Protein AF-A0A833E2G9-F1 (afdb_monomer)

Structure (mmCIF, N/CA/C/O backbone):
data_AF-A0A833E2G9-F1
#
_entry.id   AF-A0A833E2G9-F1
#
loop_
_atom_site.group_PDB
_atom_site.id
_atom_site.type_symbol
_atom_site.label_atom_id
_atom_site.label_alt_id
_atom_site.label_comp_id
_atom_site.label_asym_id
_atom_site.label_entity_id
_atom_site.label_seq_id
_atom_site.pdbx_PDB_ins_code
_atom_site.Cartn_x
_atom_site.Cartn_y
_atom_site.Cartn_z
_atom_site.occupancy
_atom_site.B_iso_or_equiv
_atom_site.auth_seq_id
_atom_site.auth_comp_id
_atom_site.auth_asym_id
_atom_site.auth_atom_id
_atom_site.pdbx_PDB_model_num
ATOM 1 N N . MET A 1 1 ? 10.338 -28.898 -19.411 1.00 32.22 1 MET A N 1
ATOM 2 C CA . MET A 1 1 ? 9.373 -27.937 -19.981 1.00 32.22 1 MET A CA 1
ATOM 3 C C . MET A 1 1 ? 8.065 -28.131 -19.245 1.00 32.22 1 MET A C 1
ATOM 5 O O . MET A 1 1 ? 7.368 -29.090 -19.532 1.00 32.22 1 MET A O 1
ATOM 9 N N . LEU A 1 2 ? 7.809 -27.322 -18.219 1.00 26.47 2 LEU A N 1
ATOM 10 C CA . LEU A 1 2 ? 6.551 -27.346 -17.478 1.00 26.47 2 LEU A CA 1
ATOM 11 C C . LEU A 1 2 ? 5.945 -25.952 -17.562 1.00 26.47 2 LEU A C 1
ATOM 13 O O . LEU A 1 2 ? 6.448 -24.993 -16.974 1.00 26.47 2 LEU A O 1
ATOM 17 N N . GLU A 1 3 ? 4.887 -25.886 -18.359 1.00 31.09 3 GLU A N 1
ATOM 18 C CA . GLU A 1 3 ? 3.885 -24.836 -18.372 1.00 31.09 3 GLU A CA 1
ATOM 19 C C . GLU A 1 3 ? 3.430 -24.571 -16.934 1.00 31.09 3 GLU A C 1
ATOM 21 O O . GLU A 1 3 ? 2.814 -25.409 -16.282 1.00 31.09 3 GLU A O 1
ATOM 26 N N . SER A 1 4 ? 3.786 -23.405 -16.409 1.00 27.53 4 SER A N 1
ATOM 27 C CA . SER A 1 4 ? 3.278 -22.908 -15.135 1.00 27.53 4 SER A CA 1
ATOM 28 C C . SER A 1 4 ? 2.845 -21.462 -15.333 1.00 27.53 4 SER A C 1
ATOM 30 O O . SER A 1 4 ? 3.607 -20.519 -15.167 1.00 27.53 4 SER A O 1
ATOM 32 N N . THR A 1 5 ? 1.595 -21.329 -15.777 1.00 30.69 5 THR A N 1
ATOM 33 C CA . THR A 1 5 ? 0.639 -20.281 -15.393 1.00 30.69 5 THR A CA 1
ATOM 34 C C . THR A 1 5 ? 1.242 -18.892 -15.149 1.00 30.69 5 THR A C 1
ATOM 36 O O . THR A 1 5 ? 1.262 -18.377 -14.033 1.00 30.69 5 THR A O 1
ATOM 39 N N . ILE A 1 6 ? 1.694 -18.256 -16.229 1.00 33.56 6 ILE A N 1
ATOM 40 C CA . ILE A 1 6 ? 1.998 -16.823 -16.290 1.00 33.56 6 ILE A CA 1
ATOM 41 C C . ILE A 1 6 ? 0.701 -16.119 -16.709 1.00 33.56 6 ILE A C 1
ATOM 43 O O . ILE A 1 6 ? 0.483 -15.836 -17.881 1.00 33.56 6 ILE A O 1
ATOM 47 N N . VAL A 1 7 ? -0.173 -15.831 -15.742 1.00 34.81 7 VAL A N 1
ATOM 48 C CA . VAL A 1 7 ? -1.178 -14.760 -15.885 1.00 34.81 7 VAL A CA 1
ATOM 49 C C . VAL A 1 7 ? -0.530 -13.481 -15.353 1.00 34.81 7 VAL A C 1
ATOM 51 O O . VAL A 1 7 ? -0.920 -12.933 -14.328 1.00 34.81 7 VAL A O 1
ATOM 54 N N . TYR A 1 8 ? 0.554 -13.057 -16.003 1.00 39.47 8 TYR A N 1
ATOM 55 C CA . TYR A 1 8 ? 1.217 -11.791 -15.714 1.00 39.47 8 TYR A CA 1
ATOM 56 C C . TYR A 1 8 ? 0.825 -10.813 -16.802 1.00 39.47 8 TYR A C 1
ATOM 58 O O . TYR A 1 8 ? 1.351 -10.910 -17.903 1.00 39.47 8 TYR A O 1
ATOM 66 N N . CYS A 1 9 ? -0.114 -9.920 -16.478 1.00 41.81 9 CYS A N 1
ATOM 67 C CA . CYS A 1 9 ? -0.213 -8.573 -17.044 1.00 41.81 9 CYS A CA 1
ATOM 68 C C . CYS A 1 9 ? 0.164 -8.468 -18.540 1.00 41.81 9 CYS A C 1
ATOM 70 O O . CYS A 1 9 ? 1.020 -7.666 -18.901 1.00 41.81 9 CYS A O 1
ATOM 72 N N . ARG A 1 10 ? -0.411 -9.316 -19.407 1.00 37.38 10 ARG A N 1
ATOM 73 C CA . ARG A 1 10 ? -0.198 -9.231 -20.863 1.00 37.38 10 ARG A CA 1
ATOM 74 C C . ARG A 1 10 ? -1.213 -8.341 -21.563 1.00 37.38 10 ARG A C 1
ATOM 76 O O . ARG A 1 10 ? -0.964 -7.941 -22.693 1.00 37.38 10 ARG A O 1
ATOM 83 N N . ASP A 1 11 ? -2.270 -7.947 -20.868 1.00 42.34 11 ASP A N 1
ATOM 84 C CA . ASP A 1 11 ? -3.220 -6.990 -21.404 1.00 42.34 11 ASP A CA 1
ATOM 85 C C . ASP A 1 11 ? -2.805 -5.593 -20.946 1.00 42.34 11 ASP A C 1
ATOM 87 O O . ASP A 1 11 ? -3.175 -5.118 -19.866 1.00 42.34 11 ASP A O 1
ATOM 91 N N . LEU A 1 12 ? -2.033 -4.915 -21.800 1.00 44.09 12 LEU A N 1
ATOM 92 C CA . LEU A 1 12 ? -1.838 -3.459 -21.759 1.00 44.09 12 LEU A CA 1
ATOM 93 C C . LEU A 1 12 ? -3.184 -2.694 -21.734 1.00 44.09 12 LEU A C 1
ATOM 95 O O . LEU A 1 12 ? -3.205 -1.516 -21.403 1.00 44.09 12 LEU A O 1
ATOM 99 N N . GLU A 1 13 ? -4.309 -3.372 -21.992 1.00 42.53 13 GLU A N 1
ATOM 100 C CA . GLU A 1 13 ? -5.687 -2.887 -21.825 1.00 42.53 13 GLU A CA 1
ATOM 101 C C . GLU A 1 13 ? -6.110 -2.669 -20.355 1.00 42.53 13 GLU A C 1
ATOM 103 O O . GLU A 1 13 ? -7.147 -2.062 -20.089 1.00 42.53 13 GLU A O 1
ATOM 108 N N . SER A 1 14 ? -5.328 -3.150 -19.380 1.00 52.06 14 SER A N 1
ATOM 109 C CA . SER A 1 14 ? -5.605 -2.971 -17.941 1.00 52.06 14 SER A CA 1
ATOM 110 C C . SER A 1 14 ? -4.929 -1.745 -17.316 1.00 52.06 14 SER A C 1
ATOM 112 O O . SER A 1 14 ? -5.254 -1.386 -16.176 1.00 52.06 14 SER A O 1
ATOM 114 N N . LEU A 1 15 ? -4.005 -1.105 -18.041 1.00 56.88 15 LEU A N 1
ATOM 115 C CA . LEU A 1 15 ? -3.405 0.160 -17.632 1.00 56.88 15 LEU A CA 1
ATOM 116 C C . LEU A 1 15 ? -4.448 1.262 -17.781 1.00 56.88 15 LEU A C 1
ATOM 118 O O . LEU A 1 15 ? -5.050 1.432 -18.840 1.00 56.88 15 LEU A O 1
ATOM 122 N N . SER A 1 16 ? -4.664 2.008 -16.705 1.00 61.00 16 SER A N 1
ATOM 123 C CA . SER A 1 16 ? -5.535 3.174 -16.741 1.00 61.00 16 SER A CA 1
ATOM 124 C C . SER A 1 16 ? -4.689 4.434 -16.835 1.00 61.00 16 SER A C 1
ATOM 126 O O . SER A 1 16 ? -3.669 4.562 -16.163 1.00 61.00 16 SER A O 1
ATOM 128 N N . ASN A 1 17 ? -5.138 5.402 -17.630 1.00 64.12 17 ASN A N 1
ATOM 129 C CA . ASN A 1 17 ? -4.563 6.747 -17.607 1.00 64.12 17 ASN A CA 1
ATOM 130 C C . ASN A 1 17 ? -5.104 7.585 -16.442 1.00 64.12 17 ASN A C 1
ATOM 132 O O . ASN A 1 17 ? -4.710 8.742 -16.290 1.00 64.12 17 ASN A O 1
ATOM 136 N N . THR A 1 18 ? -6.011 7.024 -15.639 1.00 71.94 18 THR A N 1
ATOM 137 C CA . THR A 1 18 ? -6.603 7.674 -14.473 1.00 71.94 18 THR A CA 1
ATOM 138 C C . THR A 1 18 ? -6.678 6.733 -13.273 1.00 71.94 18 THR A C 1
ATOM 140 O O . THR A 1 18 ? -6.826 5.521 -13.418 1.00 71.94 18 THR A O 1
ATOM 143 N N . PHE A 1 19 ? -6.607 7.292 -12.070 1.00 79.25 19 PHE A N 1
ATOM 144 C CA . PHE A 1 19 ? -6.951 6.604 -10.828 1.00 79.25 19 PHE A CA 1
ATOM 145 C C . PHE A 1 19 ? -8.028 7.427 -10.125 1.00 79.25 19 PHE A C 1
ATOM 147 O O . PHE A 1 19 ? -7.744 8.523 -9.634 1.00 79.25 19 PHE A O 1
ATOM 154 N N . TYR A 1 20 ? -9.265 6.922 -10.126 1.00 83.81 20 TYR A N 1
ATOM 155 C CA . TYR A 1 20 ? -10.451 7.743 -9.865 1.00 83.81 20 TYR A CA 1
ATOM 156 C C . TYR A 1 20 ? -10.456 8.983 -10.782 1.00 83.81 20 TYR A C 1
ATOM 158 O O . TYR A 1 20 ? -10.353 8.836 -12.000 1.00 83.81 20 TYR A O 1
ATOM 166 N N . ASP A 1 21 ? -10.517 10.186 -10.209 1.00 84.12 21 ASP A N 1
ATOM 167 C CA . ASP A 1 21 ? -10.597 11.452 -10.947 1.00 84.12 21 ASP A CA 1
ATOM 168 C C . ASP A 1 21 ? -9.223 12.069 -11.267 1.00 84.12 21 ASP A C 1
ATO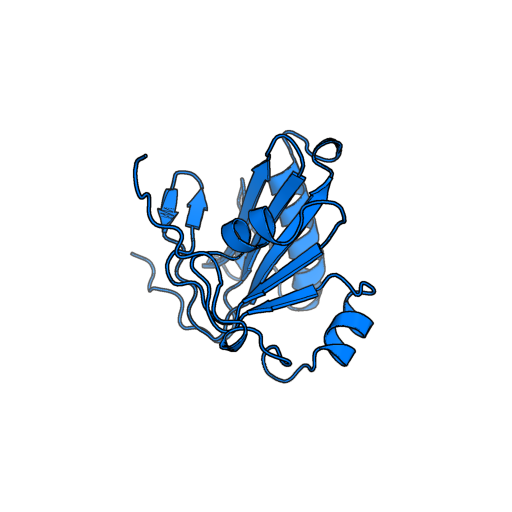M 170 O O . ASP A 1 21 ? -9.151 13.162 -11.828 1.00 84.12 21 ASP A O 1
ATOM 174 N N . LEU A 1 22 ? -8.119 11.401 -10.904 1.00 84.38 22 LEU A N 1
ATOM 175 C CA . LEU A 1 22 ? -6.764 11.896 -11.158 1.00 84.38 22 LEU A CA 1
ATOM 176 C C . LEU A 1 22 ? -6.197 11.304 -12.444 1.00 84.38 22 LEU A C 1
ATOM 178 O O . LEU A 1 22 ? -6.129 10.083 -12.582 1.00 84.38 22 LEU A O 1
ATOM 182 N N . THR A 1 23 ? -5.717 12.152 -13.351 1.00 86.25 23 THR A N 1
ATOM 183 C CA . THR A 1 23 ? -4.956 11.718 -14.529 1.00 86.25 23 THR A CA 1
ATOM 184 C C . THR A 1 23 ? -3.554 11.248 -14.148 1.00 86.25 23 THR A C 1
ATOM 186 O O . THR A 1 23 ? -2.999 11.623 -13.112 1.00 86.25 23 THR A O 1
ATOM 189 N N . TYR A 1 24 ? -2.925 10.478 -15.034 1.00 81.56 24 TYR A N 1
ATOM 190 C CA . TYR A 1 24 ? -1.525 10.085 -14.906 1.00 81.56 24 TYR A CA 1
ATOM 191 C C . TYR A 1 24 ? -0.599 11.292 -14.693 1.00 81.56 24 TYR A C 1
ATOM 193 O O . TYR A 1 24 ? 0.239 11.273 -13.796 1.00 81.56 24 TYR A O 1
ATOM 201 N N . SER A 1 25 ? -0.779 12.375 -15.460 1.00 81.38 25 SER A N 1
ATOM 202 C CA . SER A 1 25 ? 0.040 13.586 -15.319 1.00 81.38 25 SER A CA 1
ATOM 203 C C . SER A 1 25 ? -0.141 14.264 -13.960 1.00 81.38 25 SER A C 1
ATOM 205 O O . SER A 1 25 ? 0.841 14.707 -13.367 1.00 81.38 25 SER A O 1
ATOM 207 N N . GLN A 1 26 ? -1.369 14.303 -13.433 1.00 87.12 26 GLN A N 1
ATOM 208 C CA . GLN A 1 26 ? -1.641 14.821 -12.092 1.00 87.12 26 GLN A CA 1
ATOM 209 C C . GLN A 1 26 ? -0.998 13.942 -11.014 1.00 87.12 26 GLN A C 1
ATOM 211 O O . GLN A 1 26 ? -0.398 14.470 -10.083 1.00 87.12 26 GLN A O 1
ATOM 216 N N . LEU A 1 27 ? -1.068 12.615 -11.149 1.00 85.94 27 LEU A N 1
ATOM 217 C CA . LEU A 1 27 ? -0.443 11.682 -10.206 1.00 85.94 27 LEU A CA 1
ATOM 218 C C . LEU A 1 27 ? 1.078 11.784 -10.205 1.00 85.94 27 LEU A C 1
ATOM 220 O O . LEU A 1 27 ? 1.666 11.863 -9.133 1.00 85.94 27 LEU A O 1
ATOM 224 N N . VAL A 1 28 ? 1.711 11.821 -11.378 1.00 86.62 28 VAL A N 1
ATOM 225 C CA . VAL A 1 28 ? 3.164 12.017 -11.492 1.00 86.62 28 VAL A CA 1
ATOM 226 C C . VAL A 1 28 ? 3.580 13.354 -10.878 1.00 86.62 28 VAL A C 1
ATOM 228 O O . VAL A 1 28 ? 4.579 13.405 -10.166 1.00 86.62 28 VAL A O 1
ATOM 231 N N . GLY A 1 29 ? 2.796 14.418 -11.094 1.00 86.00 29 GLY A N 1
ATOM 232 C CA . GLY A 1 29 ? 3.033 15.719 -10.467 1.00 86.00 29 GLY A CA 1
ATOM 233 C C . GLY A 1 29 ? 2.906 15.686 -8.941 1.00 86.00 29 GLY A C 1
ATOM 234 O O . GLY A 1 29 ? 3.749 16.243 -8.250 1.00 86.00 29 GLY A O 1
ATOM 235 N N . LEU A 1 30 ? 1.890 14.999 -8.409 1.00 88.94 30 LEU A N 1
ATOM 236 C CA . LEU A 1 30 ? 1.653 14.869 -6.965 1.00 88.94 30 LEU A CA 1
ATOM 237 C C . LEU A 1 30 ? 2.674 13.968 -6.258 1.00 88.94 30 LEU A C 1
ATOM 239 O O . LEU A 1 30 ? 2.999 14.207 -5.098 1.00 88.94 30 LEU A O 1
ATOM 243 N N . LEU A 1 31 ? 3.121 12.902 -6.921 1.00 88.81 31 LEU A N 1
ATOM 244 C CA . LEU A 1 31 ? 4.041 11.909 -6.360 1.00 88.81 31 LEU A CA 1
ATOM 245 C C . LEU A 1 31 ? 5.512 12.231 -6.641 1.00 88.81 31 LEU A C 1
ATOM 247 O O . LEU A 1 31 ? 6.384 11.516 -6.153 1.00 88.81 31 LEU A O 1
ATOM 251 N N . GLU A 1 32 ? 5.775 13.271 -7.436 1.00 89.75 32 GLU A N 1
ATOM 252 C CA . GLU A 1 32 ? 7.115 13.734 -7.811 1.00 89.75 32 GLU A CA 1
ATOM 253 C C . GLU A 1 32 ? 7.992 12.614 -8.408 1.00 89.75 32 GLU A C 1
ATOM 255 O O . GLU A 1 32 ? 9.213 12.588 -8.258 1.00 89.75 32 GLU A O 1
ATOM 260 N N . THR A 1 33 ? 7.369 11.655 -9.101 1.00 86.56 33 THR A N 1
ATOM 261 C CA . THR A 1 33 ? 8.061 10.538 -9.752 1.00 86.56 33 THR A CA 1
ATOM 262 C C . THR A 1 33 ? 7.323 10.088 -11.010 1.00 86.56 33 THR A C 1
ATOM 264 O O . THR A 1 33 ? 6.100 9.942 -10.977 1.00 86.56 33 THR A O 1
ATOM 267 N N . PRO A 1 34 ? 8.033 9.819 -12.122 1.00 83.38 34 PRO A N 1
ATOM 268 C CA . PRO A 1 34 ? 7.4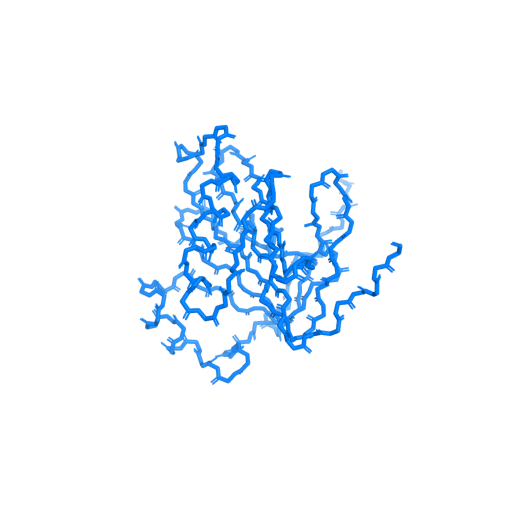24 9.258 -13.324 1.00 83.38 34 PRO A CA 1
ATOM 269 C C . PRO A 1 34 ? 7.203 7.740 -13.224 1.00 83.38 34 PRO A C 1
ATOM 271 O O . PRO A 1 34 ? 6.536 7.168 -14.077 1.00 83.38 34 PRO A O 1
ATOM 274 N N . ASN A 1 35 ? 7.750 7.063 -12.207 1.00 92.31 35 ASN A N 1
ATOM 275 C CA . ASN A 1 35 ? 7.673 5.604 -12.076 1.00 92.31 35 ASN A CA 1
ATOM 276 C C . ASN A 1 35 ? 6.375 5.181 -11.369 1.00 92.31 35 ASN A C 1
ATOM 278 O O . ASN A 1 35 ? 6.410 4.557 -10.304 1.00 92.31 35 ASN A O 1
ATOM 282 N N . VAL A 1 36 ? 5.229 5.555 -11.940 1.00 92.00 36 VAL A N 1
ATOM 283 C CA . VAL A 1 36 ? 3.898 5.243 -11.404 1.00 92.00 36 VAL A CA 1
ATOM 284 C C . VAL A 1 36 ? 3.170 4.315 -12.367 1.00 92.00 36 VAL A C 1
ATOM 286 O O . VAL A 1 36 ? 2.997 4.631 -13.537 1.00 92.00 36 VAL A O 1
ATOM 289 N N . TYR A 1 37 ? 2.701 3.177 -11.870 1.00 92.38 37 TYR A N 1
ATOM 290 C CA . TYR A 1 37 ? 1.895 2.232 -12.634 1.00 92.38 37 TYR A CA 1
ATOM 291 C C . TYR A 1 37 ? 0.473 2.227 -12.088 1.00 92.38 37 TYR A C 1
ATOM 293 O O . TYR A 1 37 ? 0.262 1.957 -10.905 1.00 92.38 37 TYR A O 1
ATOM 301 N N . ILE A 1 38 ? -0.498 2.514 -12.952 1.00 91.12 38 ILE A N 1
ATOM 302 C CA . ILE A 1 38 ? -1.914 2.583 -12.591 1.00 91.12 38 ILE A CA 1
ATOM 303 C C . ILE A 1 38 ? -2.640 1.417 -13.250 1.00 91.12 38 ILE A C 1
ATOM 305 O O . ILE A 1 38 ? -2.692 1.313 -14.475 1.00 91.12 38 ILE A O 1
ATOM 309 N N . LEU A 1 39 ? -3.215 0.541 -12.433 1.00 90.88 39 LEU A N 1
ATOM 310 C CA . LEU A 1 39 ? -3.892 -0.669 -12.883 1.00 90.88 39 LEU A CA 1
ATOM 311 C C . LEU A 1 39 ? 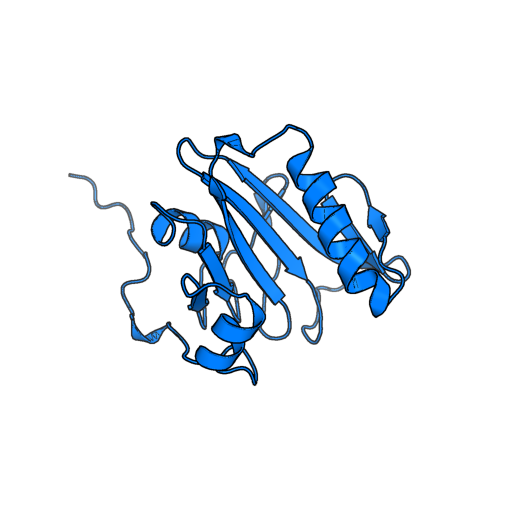-5.384 -0.585 -12.567 1.00 90.88 39 LEU A C 1
ATOM 313 O O . LEU A 1 39 ? -5.784 -0.309 -11.438 1.00 90.88 39 LEU A O 1
ATOM 317 N N . LYS A 1 40 ? -6.243 -0.908 -13.529 1.00 88.00 40 LYS A N 1
ATOM 318 C CA . LYS A 1 40 ? -7.678 -1.022 -13.249 1.00 88.00 40 LYS A CA 1
ATOM 319 C C . LYS A 1 40 ? -7.959 -2.218 -12.333 1.00 88.00 40 LYS A C 1
ATOM 321 O O . LYS A 1 40 ? -8.661 -2.120 -11.330 1.00 88.00 40 LYS A O 1
ATOM 326 N N . ILE A 1 41 ? -7.382 -3.374 -12.657 1.00 90.75 41 ILE A N 1
ATOM 327 C CA . ILE A 1 41 ? -7.530 -4.615 -11.888 1.00 90.75 41 ILE A CA 1
ATOM 328 C C . ILE A 1 41 ? -6.178 -5.331 -11.851 1.00 90.75 41 ILE A C 1
ATOM 330 O O . ILE A 1 41 ? -5.499 -5.428 -12.867 1.00 90.75 41 ILE A O 1
ATOM 334 N N . THR A 1 42 ? -5.812 -5.884 -10.697 1.00 93.56 42 THR A N 1
ATOM 335 C CA . THR A 1 42 ? -4.653 -6.782 -10.544 1.00 93.56 42 THR A CA 1
ATOM 336 C C . THR A 1 42 ? -4.977 -7.941 -9.597 1.00 93.56 42 THR A C 1
ATOM 338 O O . THR A 1 42 ? -5.982 -7.907 -8.888 1.00 93.56 42 THR A O 1
ATOM 341 N N . THR A 1 43 ? -4.142 -8.982 -9.547 1.00 95.19 43 THR A N 1
ATOM 342 C CA . THR A 1 43 ? -4.204 -9.977 -8.465 1.00 95.19 43 THR A CA 1
ATOM 343 C C . THR A 1 43 ? -3.795 -9.345 -7.143 1.00 95.19 43 THR A C 1
ATOM 345 O O . THR A 1 43 ? -4.551 -9.406 -6.178 1.00 95.19 43 THR A O 1
ATOM 348 N N . SER A 1 44 ? -2.639 -8.682 -7.116 1.00 96.25 44 SER A N 1
ATOM 349 C CA . SER A 1 44 ? -2.187 -7.837 -6.019 1.00 96.25 44 SER A CA 1
ATOM 350 C C . SER A 1 44 ? -1.197 -6.792 -6.525 1.00 96.25 44 SER A C 1
ATOM 352 O O . SER A 1 44 ? -0.346 -7.093 -7.361 1.00 96.25 44 SER A O 1
ATOM 354 N N . THR A 1 45 ? -1.244 -5.582 -5.972 1.00 97.56 45 THR A N 1
ATOM 355 C CA . THR A 1 45 ? -0.262 -4.531 -6.272 1.00 97.56 45 THR A CA 1
ATOM 356 C C . THR A 1 45 ? 1.157 -4.937 -5.886 1.00 97.56 45 THR A C 1
ATOM 358 O O . THR A 1 45 ? 2.094 -4.532 -6.563 1.00 97.56 45 THR A O 1
ATOM 361 N N . MET A 1 46 ? 1.336 -5.774 -4.856 1.00 96.56 46 MET A N 1
ATOM 362 C CA . MET A 1 46 ? 2.661 -6.285 -4.483 1.00 96.56 46 MET A CA 1
ATOM 363 C C . MET A 1 46 ? 3.208 -7.277 -5.503 1.00 96.56 46 MET A C 1
ATOM 365 O O . MET A 1 46 ? 4.409 -7.277 -5.766 1.00 96.56 46 MET A O 1
ATOM 369 N N . ASP A 1 47 ? 2.342 -8.097 -6.102 1.00 95.44 47 ASP A N 1
ATOM 370 C CA . ASP A 1 47 ? 2.768 -8.986 -7.182 1.00 95.44 47 ASP A CA 1
ATOM 371 C C . ASP A 1 47 ? 3.155 -8.142 -8.390 1.00 95.44 47 ASP A C 1
ATOM 373 O O . ASP A 1 47 ? 4.282 -8.242 -8.854 1.00 95.44 47 ASP A O 1
ATOM 377 N N . SER A 1 48 ? 2.289 -7.222 -8.823 1.00 95.38 48 SER A N 1
ATOM 378 C CA . SER A 1 48 ? 2.595 -6.297 -9.918 1.00 95.38 48 SER A CA 1
ATOM 379 C C . SER A 1 48 ? 3.896 -5.519 -9.690 1.00 95.38 48 SER A C 1
ATOM 381 O O . SER A 1 48 ? 4.736 -5.486 -10.584 1.00 95.38 48 SER A O 1
ATOM 383 N N . ALA A 1 49 ? 4.114 -4.959 -8.496 1.00 95.75 49 ALA A N 1
ATOM 384 C CA . ALA A 1 49 ? 5.340 -4.236 -8.161 1.00 95.75 49 ALA A CA 1
ATOM 385 C C . ALA A 1 49 ? 6.585 -5.124 -8.261 1.00 95.75 49 ALA A C 1
ATOM 387 O O . ALA A 1 49 ? 7.608 -4.689 -8.785 1.00 95.75 49 ALA A O 1
ATOM 388 N N . ARG A 1 50 ? 6.487 -6.398 -7.855 1.00 94.00 50 ARG A N 1
ATOM 389 C CA . ARG A 1 50 ? 7.596 -7.351 -7.969 1.00 94.00 50 ARG A CA 1
ATOM 390 C C . ARG A 1 50 ? 8.107 -7.489 -9.408 1.00 94.00 50 ARG A C 1
ATOM 392 O O . ARG A 1 50 ? 9.310 -7.651 -9.601 1.00 94.00 50 ARG A O 1
ATOM 399 N N . TYR A 1 51 ? 7.206 -7.416 -10.389 1.00 91.38 51 TYR A N 1
ATOM 400 C CA . TYR A 1 51 ? 7.523 -7.566 -11.813 1.00 91.38 51 TYR A CA 1
ATOM 401 C C . TYR A 1 51 ? 7.821 -6.244 -12.520 1.00 91.38 51 TYR A C 1
ATOM 403 O O . TYR A 1 51 ? 8.709 -6.204 -13.364 1.00 91.38 51 TYR A O 1
ATOM 411 N N . LEU A 1 52 ? 7.092 -5.176 -12.193 1.00 91.56 52 LEU A N 1
ATOM 412 C CA . LEU A 1 52 ? 7.199 -3.884 -12.879 1.00 91.56 52 LEU A CA 1
ATOM 413 C C . LEU A 1 52 ? 8.375 -3.038 -12.369 1.00 91.56 52 LEU A C 1
ATOM 415 O O . LEU A 1 52 ? 8.893 -2.198 -13.100 1.00 91.56 52 LEU A O 1
ATOM 419 N N . CYS A 1 53 ? 8.809 -3.251 -11.125 1.00 91.56 53 CYS A N 1
ATOM 420 C CA . CYS A 1 53 ? 9.718 -2.343 -10.424 1.00 91.56 53 CYS A CA 1
ATOM 421 C C . CYS A 1 53 ? 11.057 -3.013 -10.133 1.00 91.56 53 CYS A C 1
ATOM 423 O O . CYS A 1 53 ? 11.398 -3.340 -9.000 1.00 91.56 53 CYS A O 1
ATOM 425 N N . THR A 1 54 ? 11.803 -3.284 -11.199 1.00 83.75 54 THR A N 1
ATOM 426 C CA . THR A 1 54 ? 13.002 -4.130 -11.143 1.00 83.75 54 THR A CA 1
ATOM 427 C C . THR A 1 54 ? 14.291 -3.370 -10.842 1.00 83.75 54 THR A C 1
ATOM 429 O O . THR A 1 54 ? 15.227 -3.976 -10.325 1.00 83.75 54 THR A O 1
ATOM 432 N N . SER A 1 55 ? 14.358 -2.070 -11.145 1.00 78.94 55 SER A N 1
ATOM 433 C CA . SER A 1 55 ? 15.609 -1.294 -11.104 1.00 78.94 55 SER A CA 1
ATOM 434 C C . SER A 1 55 ? 15.514 0.033 -10.350 1.00 78.94 55 SER A C 1
ATOM 436 O O . SER A 1 55 ? 16.497 0.459 -9.747 1.00 78.94 55 SER A O 1
ATOM 438 N N . THR A 1 56 ? 14.352 0.684 -10.353 1.00 88.12 56 THR A N 1
ATOM 439 C CA . THR A 1 56 ? 14.144 1.992 -9.725 1.00 88.12 56 THR A CA 1
ATOM 440 C C . THR A 1 56 ? 12.966 1.962 -8.755 1.00 88.12 56 THR A C 1
ATOM 442 O O . THR A 1 56 ? 12.041 1.161 -8.929 1.00 88.12 56 THR A O 1
ATOM 445 N N . PRO A 1 57 ? 12.963 2.843 -7.733 1.00 94.25 57 PRO A N 1
ATOM 446 C CA . PRO A 1 57 ? 11.783 3.052 -6.914 1.00 94.25 57 PRO A CA 1
ATOM 447 C C . PRO A 1 57 ? 10.569 3.379 -7.777 1.00 94.25 57 PRO A C 1
ATOM 449 O O . PRO A 1 57 ? 10.650 4.204 -8.694 1.00 94.25 57 PRO A O 1
ATOM 452 N N . CYS A 1 58 ? 9.449 2.743 -7.461 1.00 94.69 58 CYS A N 1
ATOM 453 C CA . CYS A 1 58 ? 8.201 2.908 -8.187 1.00 94.69 58 CYS A CA 1
ATOM 454 C C . CYS A 1 58 ? 7.015 2.928 -7.222 1.00 94.69 58 CYS A C 1
ATOM 456 O O . CYS A 1 58 ? 7.112 2.491 -6.069 1.00 94.69 58 CYS A O 1
ATOM 458 N N . ILE A 1 59 ? 5.867 3.332 -7.751 1.00 96.69 59 ILE A N 1
ATOM 459 C CA . ILE A 1 59 ? 4.572 3.189 -7.097 1.00 96.69 59 ILE A CA 1
ATOM 460 C C . ILE A 1 59 ? 3.657 2.409 -8.037 1.00 96.69 59 ILE A C 1
ATOM 462 O O . ILE A 1 59 ? 3.498 2.773 -9.198 1.00 96.69 59 ILE A O 1
ATOM 466 N N . VAL A 1 60 ? 3.035 1.346 -7.539 1.00 96.12 60 VAL A N 1
ATOM 467 C CA . VAL A 1 60 ? 1.965 0.636 -8.245 1.00 96.12 60 VAL A CA 1
ATOM 468 C C . VAL A 1 60 ? 0.670 0.863 -7.495 1.00 96.12 60 VAL A C 1
ATOM 470 O O . VAL A 1 60 ? 0.572 0.491 -6.330 1.00 96.12 60 VAL A O 1
ATOM 473 N N . VAL A 1 61 ? -0.334 1.420 -8.161 1.00 95.94 61 VAL A N 1
ATOM 474 C CA . VAL A 1 61 ? -1.678 1.613 -7.615 1.00 95.94 61 VAL A CA 1
ATOM 475 C C . VAL A 1 61 ? -2.687 0.821 -8.439 1.00 95.94 61 VAL A C 1
ATOM 477 O O . VAL A 1 61 ? -2.535 0.694 -9.654 1.00 95.94 61 VAL A O 1
ATOM 480 N N . ALA A 1 62 ? -3.708 0.265 -7.787 1.00 94.00 62 ALA A N 1
ATOM 481 C CA . ALA A 1 62 ? -4.799 -0.410 -8.476 1.00 94.00 62 ALA A CA 1
ATOM 482 C C . ALA A 1 62 ? -6.176 0.007 -7.957 1.00 94.00 62 ALA A C 1
ATOM 484 O O . ALA A 1 62 ? -6.342 0.193 -6.752 1.00 94.00 62 ALA A O 1
ATOM 485 N N . GLU A 1 63 ? -7.184 0.089 -8.833 1.00 92.56 63 GLU A N 1
ATOM 486 C CA . GLU A 1 63 ? -8.574 0.322 -8.395 1.00 92.56 63 GLU A CA 1
ATOM 487 C C . GLU A 1 63 ? -9.136 -0.897 -7.656 1.00 92.56 63 GLU A C 1
ATOM 489 O O . GLU A 1 63 ? -9.862 -0.758 -6.673 1.00 92.56 63 GLU A O 1
ATOM 494 N N . ARG A 1 64 ? -8.781 -2.112 -8.097 1.00 92.31 64 ARG A N 1
ATOM 495 C CA . ARG A 1 64 ? -9.228 -3.368 -7.479 1.00 92.31 64 ARG A CA 1
ATOM 496 C C . ARG A 1 64 ? -8.136 -4.438 -7.462 1.00 92.31 64 ARG A C 1
ATOM 498 O O . ARG A 1 64 ? -7.424 -4.617 -8.450 1.00 92.31 64 ARG A O 1
ATOM 505 N N . GLN A 1 65 ? -8.080 -5.221 -6.381 1.00 95.12 65 GLN A N 1
ATOM 5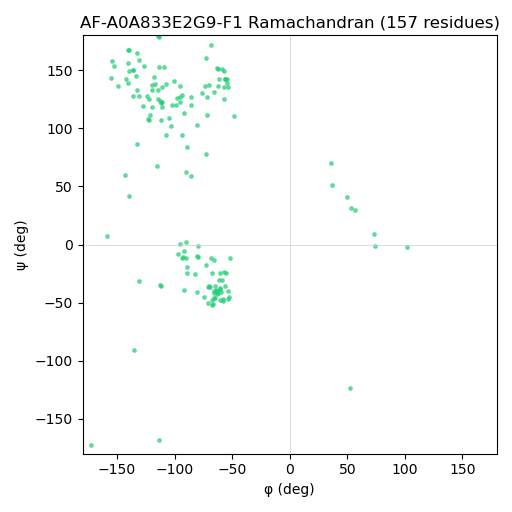06 C CA . GLN A 1 65 ? -7.303 -6.467 -6.317 1.00 95.12 65 GLN A CA 1
ATOM 507 C C . GLN A 1 65 ? -8.235 -7.685 -6.245 1.00 95.12 65 GLN A C 1
ATOM 509 O O . GLN A 1 65 ? -9.193 -7.687 -5.474 1.00 95.12 65 GLN A O 1
ATOM 514 N N . THR A 1 66 ? -7.955 -8.737 -7.015 1.00 95.44 66 THR A N 1
ATOM 515 C CA . THR A 1 66 ? -8.720 -10.001 -6.972 1.00 95.44 66 THR A CA 1
ATOM 516 C C . THR A 1 66 ? -8.175 -10.994 -5.947 1.00 95.44 66 THR A C 1
ATOM 518 O O . THR A 1 66 ? -8.886 -11.906 -5.535 1.00 95.44 66 THR A O 1
ATOM 521 N N . ARG A 1 67 ? -6.917 -10.827 -5.526 1.00 95.81 67 ARG A N 1
ATOM 522 C CA . ARG A 1 67 ? -6.199 -11.689 -4.573 1.00 95.81 67 ARG A CA 1
ATOM 523 C C . ARG A 1 67 ? -5.359 -10.845 -3.607 1.00 95.81 67 ARG A C 1
ATOM 525 O O . ARG A 1 67 ? -4.208 -11.176 -3.315 1.00 95.81 67 ARG A O 1
ATOM 532 N N . GLY A 1 68 ? -5.934 -9.737 -3.131 1.00 94.94 68 GLY A N 1
ATOM 533 C CA . GLY A 1 68 ? -5.320 -8.905 -2.100 1.00 94.94 68 GLY A CA 1
ATOM 534 C C . GLY A 1 68 ? -4.979 -9.739 -0.862 1.00 94.94 68 GLY A C 1
ATOM 535 O O . GLY A 1 68 ? -5.711 -10.663 -0.495 1.00 94.94 68 GLY A O 1
ATOM 536 N N . ARG A 1 69 ? -3.846 -9.435 -0.222 1.00 95.81 69 ARG A N 1
ATOM 537 C CA . ARG A 1 69 ? -3.340 -10.201 0.923 1.00 95.81 69 ARG A CA 1
ATOM 538 C C . ARG A 1 69 ? -2.833 -9.308 2.047 1.00 95.81 69 ARG A C 1
ATOM 540 O O . ARG A 1 69 ? -2.321 -8.216 1.815 1.00 95.81 69 ARG A O 1
ATOM 547 N N . GLY A 1 70 ? -2.954 -9.820 3.262 1.00 94.12 70 GLY A N 1
ATOM 548 C CA . GLY A 1 70 ? -2.346 -9.301 4.475 1.00 94.12 70 GLY A CA 1
ATOM 549 C C . GLY A 1 70 ? -1.304 -10.267 5.038 1.00 94.12 70 GLY A C 1
ATOM 550 O O . GLY A 1 70 ? -0.889 -11.240 4.405 1.00 94.12 70 GLY A O 1
ATOM 551 N N . ARG A 1 71 ? -0.867 -9.995 6.270 1.00 92.38 71 ARG A N 1
ATOM 552 C CA . ARG A 1 71 ? 0.098 -10.845 6.978 1.00 92.38 71 ARG A CA 1
ATOM 553 C C . ARG A 1 71 ? -0.412 -12.277 7.134 1.00 92.38 71 ARG A C 1
ATOM 555 O O . ARG A 1 71 ? -1.615 -12.514 7.254 1.00 92.38 71 ARG A O 1
ATOM 562 N N . SER A 1 72 ? 0.531 -13.215 7.194 1.00 90.31 72 SER A N 1
ATOM 563 C CA . SER A 1 72 ? 0.253 -14.640 7.419 1.00 90.31 72 SER A CA 1
ATOM 564 C C . SER A 1 72 ? -0.716 -15.241 6.392 1.00 90.31 72 SER A C 1
ATOM 566 O O . SER A 1 72 ? -1.473 -16.148 6.719 1.00 90.31 72 SER A O 1
ATOM 568 N N . GLY A 1 73 ? -0.729 -14.708 5.165 1.00 88.56 73 GLY A N 1
ATOM 569 C CA . GLY A 1 73 ? -1.557 -15.213 4.069 1.00 88.56 73 GLY A CA 1
ATOM 570 C C . GLY A 1 73 ? -3.051 -14.908 4.186 1.00 88.56 73 GLY A C 1
ATOM 571 O O . GLY A 1 73 ? -3.829 -15.427 3.393 1.00 88.56 73 GLY A O 1
ATOM 572 N N . ARG A 1 74 ? -3.479 -14.075 5.147 1.00 92.25 74 ARG A N 1
ATOM 573 C CA . ARG A 1 74 ? -4.888 -13.671 5.258 1.00 92.25 74 ARG A CA 1
ATOM 574 C C . ARG A 1 74 ? -5.313 -12.900 4.013 1.00 92.25 74 ARG A C 1
ATOM 576 O O . ARG A 1 74 ? -4.592 -12.005 3.579 1.00 92.25 74 ARG A O 1
ATOM 583 N N . SER A 1 75 ? -6.491 -13.202 3.482 1.00 93.56 75 SER A N 1
ATOM 584 C CA . SER A 1 75 ? -7.076 -12.419 2.395 1.00 93.56 75 SER A CA 1
ATOM 585 C C . SER A 1 75 ? -7.327 -10.977 2.839 1.00 93.56 75 SER A C 1
ATOM 587 O O . SER A 1 75 ? -7.704 -10.718 3.983 1.00 93.56 75 SER A O 1
ATOM 589 N N . TRP A 1 76 ? -7.107 -10.038 1.924 1.00 94.62 76 TRP A N 1
ATOM 590 C CA . TRP A 1 76 ? -7.441 -8.629 2.086 1.00 94.62 76 TRP A CA 1
ATOM 591 C C . TRP A 1 76 ? -8.400 -8.231 0.967 1.00 94.62 76 TRP A C 1
ATOM 593 O O . TRP A 1 76 ? -8.024 -8.218 -0.206 1.00 94.62 76 TRP A O 1
ATOM 603 N N . GLU A 1 77 ? -9.649 -7.942 1.324 1.00 95.00 77 GLU A N 1
ATOM 604 C CA . GLU A 1 77 ? -10.648 -7.489 0.360 1.00 95.00 77 GLU A CA 1
ATOM 605 C C . GLU A 1 77 ? -10.253 -6.125 -0.204 1.00 95.00 77 GLU A C 1
ATOM 607 O O . GLU A 1 77 ? -9.866 -5.214 0.525 1.00 95.00 77 GLU A O 1
ATOM 612 N N . SER A 1 78 ? -10.292 -5.991 -1.526 1.00 94.94 78 SER A N 1
ATOM 613 C CA . SER A 1 78 ? -9.833 -4.781 -2.214 1.00 94.94 78 SER A CA 1
ATOM 614 C C . SER A 1 78 ? -10.700 -4.442 -3.423 1.00 94.94 78 SER A C 1
ATOM 616 O O . SER A 1 78 ? -10.189 -4.439 -4.542 1.00 94.94 78 SER A O 1
ATOM 618 N N . PRO A 1 79 ? -12.013 -4.212 -3.247 1.00 93.88 79 PRO A N 1
ATOM 619 C CA . PRO A 1 79 ? -12.875 -3.715 -4.318 1.00 93.88 79 PRO A CA 1
ATOM 620 C C . PRO A 1 79 ? -12.518 -2.265 -4.691 1.00 93.88 79 PRO A C 1
ATOM 622 O O . PRO A 1 79 ? -11.760 -1.600 -3.985 1.00 93.88 79 PRO A O 1
ATOM 625 N N . ALA A 1 80 ? -13.115 -1.748 -5.765 1.00 91.44 80 ALA A N 1
ATOM 626 C CA . ALA A 1 80 ? -13.067 -0.315 -6.052 1.00 91.44 80 ALA A CA 1
ATOM 627 C C . ALA A 1 80 ? -13.631 0.508 -4.878 1.00 91.44 80 ALA A C 1
ATOM 629 O O . ALA A 1 80 ? -14.518 0.052 -4.150 1.00 91.44 80 ALA A O 1
ATOM 630 N N . GLY A 1 81 ? -13.110 1.720 -4.698 1.00 90.69 81 GLY A N 1
ATOM 631 C CA . GLY A 1 81 ? -13.472 2.638 -3.616 1.00 90.69 81 GL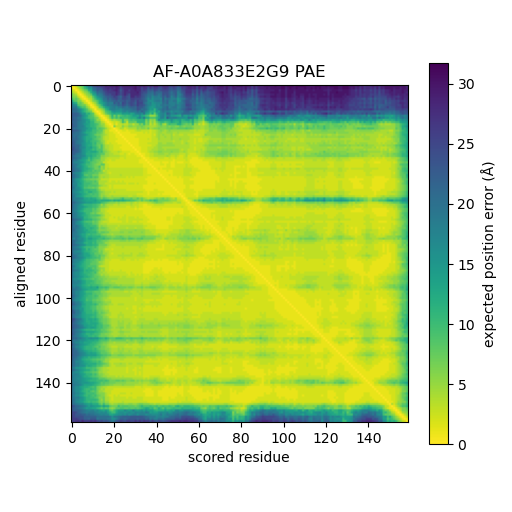Y A CA 1
ATOM 632 C C . GLY A 1 81 ? -12.469 2.697 -2.459 1.00 90.69 81 GLY A C 1
ATOM 633 O O . GLY A 1 81 ? -12.688 3.476 -1.536 1.00 90.69 81 GLY A O 1
ATOM 634 N N . GLY A 1 82 ? -11.387 1.912 -2.482 1.00 93.94 82 GLY A N 1
ATOM 635 C CA . GLY A 1 82 ? -10.260 2.045 -1.547 1.00 93.94 82 GLY A CA 1
ATOM 636 C C . GLY A 1 82 ? -8.961 2.482 -2.231 1.00 93.94 82 GLY A C 1
ATOM 637 O O . GLY A 1 82 ? -8.907 2.655 -3.450 1.00 93.94 82 GLY A O 1
ATOM 638 N N . LEU A 1 83 ? -7.903 2.659 -1.441 1.00 95.12 83 LEU A N 1
ATOM 639 C CA . LEU A 1 83 ? -6.547 2.893 -1.941 1.00 95.12 83 LEU A CA 1
ATOM 640 C C . LEU A 1 83 ? -5.731 1.612 -1.777 1.00 95.12 83 LEU A C 1
ATOM 642 O O . LEU A 1 83 ? -5.363 1.246 -0.657 1.00 95.12 83 LEU A O 1
ATOM 646 N N . TRP A 1 84 ? -5.432 0.959 -2.898 1.00 97.12 84 TRP A N 1
ATOM 647 C CA . TRP A 1 84 ? -4.590 -0.234 -2.955 1.00 97.12 84 TRP A CA 1
ATOM 648 C C . TRP A 1 84 ? -3.305 0.130 -3.676 1.00 97.12 84 TRP A C 1
ATOM 650 O O . TRP A 1 84 ? -3.313 0.357 -4.885 1.00 97.12 84 TRP A O 1
ATOM 660 N N . THR A 1 85 ? -2.208 0.242 -2.934 1.00 97.56 85 THR A N 1
ATOM 661 C CA . THR A 1 85 ? -0.936 0.678 -3.510 1.00 97.56 85 THR A CA 1
ATOM 662 C C . THR A 1 85 ? 0.245 -0.097 -2.951 1.00 97.56 85 THR A C 1
ATOM 664 O O . THR A 1 85 ? 0.197 -0.687 -1.869 1.00 97.56 85 THR A O 1
ATOM 667 N N . THR A 1 86 ? 1.329 -0.143 -3.710 1.00 98.31 86 THR A N 1
ATOM 668 C CA . THR A 1 86 ? 2.611 -0.682 -3.279 1.00 98.31 86 THR A CA 1
ATOM 669 C C . THR A 1 86 ? 3.723 0.244 -3.720 1.00 98.31 86 THR A C 1
ATOM 671 O O . THR A 1 86 ? 3.828 0.582 -4.895 1.00 98.31 86 THR A O 1
ATOM 674 N N . ILE A 1 87 ? 4.570 0.616 -2.766 1.00 97.62 87 ILE A N 1
ATOM 675 C CA . ILE A 1 87 ? 5.795 1.366 -3.025 1.00 97.62 87 ILE A CA 1
ATOM 676 C C . ILE A 1 87 ? 6.943 0.360 -3.054 1.00 97.62 87 ILE A C 1
ATOM 678 O O . ILE A 1 87 ? 7.171 -0.345 -2.066 1.00 97.62 87 ILE A O 1
ATOM 682 N N . ALA A 1 88 ? 7.646 0.278 -4.182 1.00 97.50 88 ALA A N 1
ATOM 683 C CA . ALA A 1 88 ? 8.858 -0.522 -4.306 1.00 97.50 88 ALA A CA 1
ATOM 684 C C . ALA A 1 88 ? 10.076 0.356 -4.019 1.00 97.50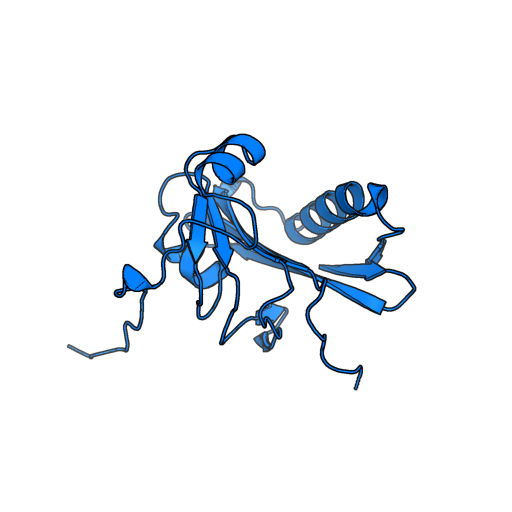 88 ALA A C 1
ATOM 686 O O . ALA A 1 88 ? 10.226 1.436 -4.589 1.00 97.50 88 ALA A O 1
ATOM 687 N N . LEU A 1 89 ? 10.939 -0.107 -3.123 1.00 96.62 89 LEU A N 1
ATOM 688 C CA . LEU A 1 89 ? 12.143 0.584 -2.674 1.00 96.62 89 LEU A CA 1
ATOM 689 C C . LEU A 1 89 ? 13.340 -0.375 -2.725 1.00 96.62 89 LEU A C 1
ATOM 691 O O . LEU A 1 89 ? 13.146 -1.591 -2.674 1.00 96.62 89 LEU A O 1
ATOM 695 N N . PRO A 1 90 ? 14.587 0.123 -2.777 1.00 95.56 90 PRO A N 1
ATOM 696 C CA . PRO A 1 90 ? 15.762 -0.737 -2.706 1.00 95.56 90 PRO A CA 1
ATOM 697 C C . PRO A 1 90 ? 15.771 -1.594 -1.433 1.00 95.56 90 PRO A C 1
ATOM 699 O O . PRO A 1 90 ? 15.498 -1.098 -0.338 1.00 95.56 90 PRO A O 1
ATOM 702 N N . HIS A 1 91 ? 16.100 -2.885 -1.559 1.00 95.50 91 HIS A N 1
ATOM 703 C CA . HIS A 1 91 ? 16.040 -3.833 -0.434 1.00 95.50 91 HIS A CA 1
ATOM 704 C C . HIS A 1 91 ? 16.921 -3.436 0.759 1.00 95.50 91 HIS A C 1
ATOM 706 O O . HIS A 1 91 ? 16.560 -3.732 1.894 1.00 95.50 91 HIS A O 1
ATOM 712 N N . TYR A 1 92 ? 18.045 -2.745 0.531 1.00 95.00 92 TYR A N 1
ATOM 713 C CA . TYR A 1 92 ? 18.966 -2.330 1.595 1.00 95.00 92 TYR A CA 1
ATOM 714 C C . TYR A 1 92 ? 18.358 -1.300 2.566 1.00 95.00 92 TYR A C 1
ATOM 716 O O . TYR A 1 92 ? 18.910 -1.076 3.638 1.00 95.00 92 TYR A O 1
ATOM 724 N N . LEU A 1 93 ? 17.218 -0.685 2.220 1.00 95.31 93 LEU A N 1
ATOM 725 C CA . LEU A 1 93 ? 16.454 0.183 3.124 1.00 95.31 93 LEU A CA 1
ATOM 726 C C . LEU A 1 93 ? 15.576 -0.605 4.109 1.00 95.31 93 LEU A C 1
ATOM 728 O O . LEU A 1 93 ? 14.988 -0.020 5.022 1.00 95.31 93 LEU A O 1
ATOM 732 N N . ALA A 1 94 ? 15.435 -1.919 3.924 1.00 95.88 94 ALA A N 1
ATOM 733 C CA . ALA A 1 94 ? 14.601 -2.743 4.782 1.00 95.88 94 ALA A CA 1
ATOM 734 C C . ALA A 1 94 ? 15.203 -2.907 6.181 1.00 95.88 94 ALA A C 1
ATOM 736 O O . ALA A 1 94 ? 16.384 -3.194 6.358 1.00 95.88 94 ALA A O 1
ATOM 737 N N . THR A 1 95 ? 14.347 -2.804 7.195 1.00 95.00 95 THR A N 1
ATOM 738 C CA . THR A 1 95 ? 14.688 -3.049 8.596 1.00 95.00 95 THR A CA 1
ATOM 739 C C . THR A 1 95 ? 13.628 -3.943 9.235 1.00 95.00 95 THR A C 1
ATOM 741 O O . THR A 1 95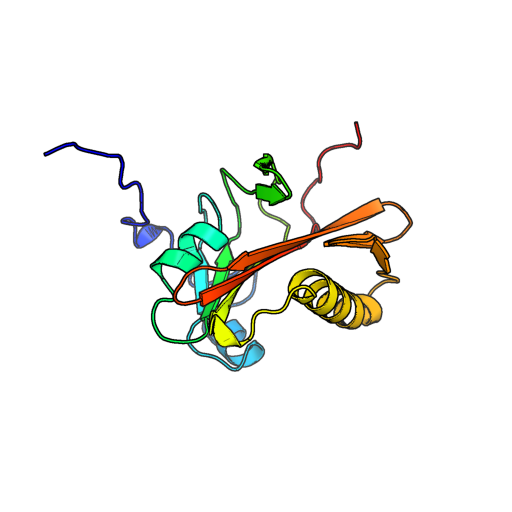 ? 12.507 -4.067 8.734 1.00 95.00 95 THR A O 1
ATOM 744 N N . ARG A 1 96 ? 13.926 -4.516 10.409 1.00 91.19 96 ARG A N 1
ATOM 745 C CA . ARG A 1 96 ? 12.921 -5.259 11.199 1.00 91.19 96 ARG A CA 1
ATOM 746 C C . ARG A 1 96 ? 11.690 -4.407 11.553 1.00 91.19 96 ARG A C 1
ATOM 748 O O . ARG A 1 96 ? 10.623 -4.959 11.800 1.00 91.19 96 ARG A O 1
ATOM 755 N N . GLY A 1 97 ? 11.834 -3.079 11.568 1.00 93.62 97 GLY A N 1
ATOM 756 C CA . GLY A 1 97 ? 10.780 -2.122 11.897 1.00 93.62 97 GLY A CA 1
ATOM 757 C C . GLY A 1 97 ? 10.032 -1.540 10.696 1.00 93.62 97 GLY A C 1
ATOM 758 O O . GLY A 1 97 ? 9.132 -0.733 10.916 1.00 93.62 97 GLY A O 1
ATOM 759 N N . SER A 1 98 ? 10.346 -1.924 9.450 1.00 95.38 98 SER A N 1
ATOM 760 C CA . SER A 1 98 ? 9.806 -1.256 8.249 1.00 95.38 98 SER A CA 1
ATOM 761 C C . SER A 1 98 ? 8.278 -1.165 8.225 1.00 95.38 98 SER A C 1
ATOM 763 O O . SER A 1 98 ? 7.736 -0.120 7.881 1.00 95.38 98 SER A O 1
ATOM 765 N N . SER A 1 99 ? 7.566 -2.215 8.652 1.00 94.38 99 SER A N 1
ATOM 766 C CA . SER A 1 99 ? 6.094 -2.197 8.704 1.00 94.38 99 SER A CA 1
ATOM 767 C C . SER A 1 99 ? 5.547 -1.180 9.709 1.00 94.38 99 SER A C 1
ATOM 769 O O . SER A 1 99 ? 4.510 -0.572 9.457 1.00 94.38 99 SER A O 1
ATOM 771 N N . VAL A 1 100 ? 6.230 -0.999 10.842 1.00 94.75 100 VAL A N 1
ATOM 772 C CA . VAL A 1 100 ? 5.834 -0.045 11.884 1.00 94.75 100 VAL A CA 1
ATOM 773 C C . VAL A 1 100 ? 6.141 1.375 11.420 1.00 94.75 100 VAL A C 1
ATOM 775 O O . VAL A 1 100 ? 5.275 2.239 11.505 1.00 94.75 100 VAL A O 1
ATOM 778 N N . VAL A 1 101 ? 7.332 1.602 10.853 1.00 95.56 101 VAL A N 1
ATOM 779 C CA . VAL A 1 101 ? 7.739 2.899 10.286 1.00 95.56 101 VAL A CA 1
ATOM 780 C C . VAL A 1 101 ? 6.767 3.346 9.192 1.00 95.56 101 VAL A C 1
ATOM 782 O O . VAL A 1 101 ? 6.267 4.467 9.245 1.00 95.56 101 VAL A O 1
ATOM 785 N N . ALA A 1 102 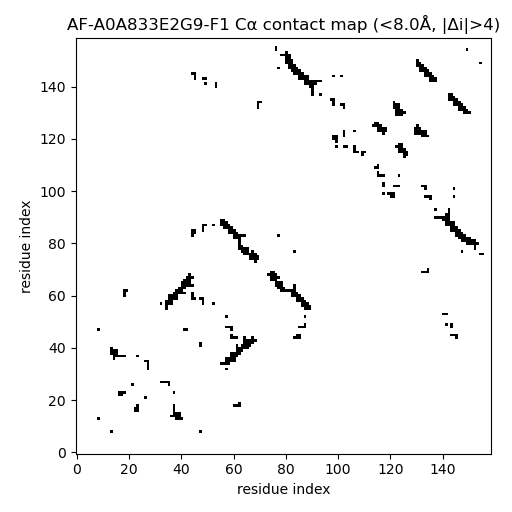? 6.435 2.460 8.248 1.00 96.69 102 ALA A N 1
ATOM 786 C CA . ALA A 1 102 ? 5.449 2.742 7.209 1.00 96.69 102 ALA A CA 1
ATOM 787 C C . ALA A 1 102 ? 4.054 3.013 7.799 1.00 96.69 102 ALA A C 1
ATOM 789 O O . ALA A 1 102 ? 3.396 3.970 7.397 1.00 96.69 102 ALA A O 1
ATOM 790 N N . GLY A 1 103 ? 3.627 2.239 8.803 1.00 96.69 103 GLY A N 1
ATOM 791 C CA . GLY A 1 103 ? 2.371 2.481 9.519 1.00 96.69 103 GLY A CA 1
ATOM 792 C C . GLY A 1 103 ? 2.311 3.864 10.165 1.00 96.69 103 GLY A C 1
ATOM 793 O O . GLY A 1 103 ? 1.330 4.580 9.978 1.00 96.69 103 GLY A O 1
ATOM 794 N N . PHE A 1 104 ? 3.370 4.282 10.863 1.00 96.44 104 PHE A N 1
ATOM 795 C CA . PHE A 1 104 ? 3.455 5.620 11.455 1.00 96.44 104 PHE A CA 1
ATOM 796 C C . PHE A 1 104 ? 3.495 6.728 10.404 1.00 96.44 104 PHE A C 1
ATOM 798 O O . PHE A 1 104 ? 2.851 7.757 10.596 1.00 96.44 104 PHE A O 1
ATOM 805 N N . ALA A 1 105 ? 4.211 6.530 9.294 1.00 96.38 105 ALA A N 1
ATOM 806 C CA . ALA A 1 105 ? 4.248 7.499 8.202 1.00 96.38 105 ALA A CA 1
ATOM 807 C C . ALA A 1 105 ? 2.844 7.727 7.619 1.00 96.38 105 ALA A C 1
ATOM 809 O O . ALA A 1 105 ? 2.402 8.871 7.506 1.00 96.38 105 ALA A O 1
ATOM 810 N N . VAL A 1 106 ? 2.107 6.646 7.340 1.00 97.06 106 VAL A N 1
ATOM 811 C CA . VAL A 1 106 ? 0.727 6.727 6.840 1.00 97.06 106 VAL A CA 1
ATOM 812 C C . VAL A 1 106 ? -0.206 7.337 7.890 1.00 97.06 106 VAL A C 1
ATOM 814 O O . VAL A 1 106 ? -0.955 8.259 7.572 1.00 97.06 106 VAL A O 1
ATOM 817 N N . ALA A 1 107 ? -0.131 6.899 9.150 1.00 96.88 107 ALA A N 1
ATOM 818 C CA . ALA A 1 107 ? -0.945 7.451 10.233 1.00 96.88 107 ALA A CA 1
ATOM 819 C C . ALA A 1 107 ? -0.687 8.949 10.455 1.00 96.88 107 ALA A C 1
ATOM 821 O O . ALA A 1 107 ? -1.630 9.695 10.682 1.00 96.88 107 ALA A O 1
ATOM 822 N N . LYS A 1 108 ? 0.560 9.420 10.325 1.00 96.88 108 LYS A N 1
ATOM 823 C CA . LYS A 1 108 ? 0.905 10.848 10.425 1.00 96.88 108 LYS A CA 1
ATOM 824 C C . LYS A 1 108 ? 0.253 11.677 9.317 1.00 96.88 108 LYS A C 1
ATOM 826 O O . LYS A 1 108 ? -0.188 12.795 9.577 1.00 96.88 108 LYS A O 1
ATOM 831 N N . VAL A 1 109 ? 0.200 11.155 8.090 1.00 95.94 109 VAL A N 1
ATOM 832 C CA . VAL A 1 109 ? -0.446 11.842 6.958 1.00 95.94 109 VAL A CA 1
ATOM 833 C C . VAL A 1 109 ? -1.964 11.840 7.125 1.00 95.94 109 VAL A C 1
ATOM 835 O O . VAL A 1 109 ? -2.577 12.904 7.085 1.00 95.94 109 VAL A O 1
ATOM 838 N N . LEU A 1 110 ? -2.563 10.675 7.385 1.00 95.44 110 LEU A N 1
ATOM 839 C CA . LEU A 1 110 ? -4.011 10.546 7.585 1.00 95.44 110 LEU A CA 1
ATOM 840 C C . LEU A 1 110 ? -4.496 11.238 8.868 1.00 95.44 110 LEU A C 1
ATOM 842 O O . LEU A 1 110 ? -5.638 11.683 8.924 1.00 95.44 110 LEU A O 1
ATOM 846 N N . GLY A 1 111 ? -3.610 11.403 9.852 1.00 95.50 111 GLY A N 1
ATOM 847 C CA . GLY A 1 111 ? -3.811 12.149 11.095 1.00 95.50 111 GLY A CA 1
ATOM 848 C C . GLY A 1 111 ? -4.256 13.597 10.889 1.00 95.50 111 GLY A C 1
ATOM 849 O O . GLY A 1 111 ? -4.908 14.172 11.754 1.00 95.50 111 GLY A O 1
ATOM 850 N N . LYS A 1 112 ? -3.941 14.179 9.725 1.00 95.94 112 LYS A N 1
ATOM 851 C CA . LYS A 1 112 ? -4.397 15.519 9.329 1.00 95.94 112 LYS A CA 1
ATOM 852 C C . LYS A 1 112 ? -5.884 15.563 8.955 1.00 95.94 112 LYS A C 1
ATOM 854 O O . LYS A 1 112 ? -6.449 16.647 8.891 1.00 95.94 112 LYS A O 1
ATOM 859 N N . LEU A 1 113 ? -6.490 14.407 8.677 1.00 93.75 113 LEU A N 1
ATOM 860 C CA . LEU A 1 113 ? -7.877 14.260 8.225 1.00 93.75 113 LEU A CA 1
ATOM 861 C C . LEU A 1 113 ? -8.764 13.594 9.286 1.00 93.75 113 LEU A C 1
ATOM 863 O O . LEU A 1 113 ? -9.936 13.933 9.412 1.00 93.75 113 LEU A O 1
ATOM 867 N N . ALA A 1 114 ? -8.219 12.634 10.038 1.00 94.12 114 ALA A N 1
ATOM 868 C CA . ALA A 1 114 ? -8.930 11.888 11.073 1.00 94.12 114 ALA A CA 1
ATOM 869 C C . ALA A 1 114 ? -7.949 11.363 12.140 1.00 94.12 114 ALA A C 1
ATOM 871 O O . ALA A 1 114 ? -6.773 11.176 11.831 1.00 94.12 114 ALA A O 1
ATOM 872 N N . PRO A 1 115 ? -8.394 11.058 13.375 1.00 95.12 115 PRO A N 1
ATOM 873 C CA . PRO A 1 115 ? -7.531 10.524 14.433 1.00 95.12 115 PRO A CA 1
ATOM 874 C C . PRO A 1 115 ? -7.150 9.057 14.162 1.00 95.12 115 PRO A C 1
ATOM 876 O O . PRO A 1 115 ? -7.717 8.125 14.735 1.00 95.12 115 PRO A O 1
ATOM 879 N N . VAL A 1 116 ? -6.196 8.852 13.252 1.00 96.62 116 VAL A N 1
ATOM 880 C CA . VAL A 1 116 ? -5.687 7.532 12.869 1.00 96.62 116 VAL A CA 1
ATOM 881 C C . VAL A 1 116 ? -4.570 7.098 13.814 1.00 96.62 116 VAL A C 1
ATOM 883 O O . VAL A 1 116 ? -3.575 7.799 13.988 1.00 96.62 116 VAL A O 1
ATOM 886 N N . ALA A 1 117 ? -4.714 5.906 14.385 1.00 95.00 117 ALA A N 1
ATOM 887 C CA . ALA A 1 117 ? -3.721 5.266 15.239 1.00 95.00 117 ALA A CA 1
ATOM 888 C C . ALA A 1 117 ? -3.144 4.008 14.578 1.00 95.00 117 ALA A C 1
ATOM 890 O O . ALA A 1 117 ? -3.813 3.331 13.795 1.00 95.00 117 ALA A O 1
ATOM 891 N N . VAL A 1 118 ? -1.909 3.657 14.940 1.00 96.06 118 VAL A N 1
ATOM 892 C CA . VAL A 1 118 ? -1.286 2.388 14.544 1.00 96.06 118 VAL A CA 1
ATOM 893 C C . VAL A 1 118 ? -1.563 1.349 15.628 1.00 96.06 118 VAL A C 1
ATOM 895 O O . VAL A 1 118 ? -1.042 1.448 16.739 1.00 96.06 118 VAL A O 1
ATOM 898 N N . LYS A 1 119 ? -2.359 0.325 15.310 1.00 94.69 119 LYS A N 1
ATOM 899 C CA . LYS A 1 119 ? -2.470 -0.887 16.125 1.00 94.69 119 LYS A CA 1
ATOM 900 C C . LYS A 1 119 ? -1.361 -1.842 15.710 1.00 94.69 119 LYS A C 1
ATOM 902 O O . LYS A 1 119 ? -1.272 -2.263 14.555 1.00 94.69 119 LYS A O 1
ATOM 907 N N . TRP A 1 120 ? -0.508 -2.176 16.673 1.00 90.06 120 TRP A N 1
ATOM 908 C CA . TRP A 1 120 ? 0.624 -3.059 16.435 1.00 90.06 120 TRP A CA 1
ATOM 909 C C . TRP A 1 120 ? 0.166 -4.394 15.815 1.00 90.06 120 TRP A C 1
ATOM 911 O O . TRP A 1 120 ? -0.848 -4.947 16.253 1.00 90.06 120 TRP A O 1
ATOM 921 N N . PRO A 1 121 ? 0.903 -4.945 14.832 1.00 89.62 121 PRO A N 1
ATOM 922 C CA . PRO A 1 121 ? 2.152 -4.421 14.259 1.00 89.62 121 PRO A CA 1
ATOM 923 C C . PRO A 1 121 ? 1.985 -3.550 13.006 1.00 89.62 121 PRO A C 1
ATOM 925 O O . PRO A 1 121 ? 2.969 -2.979 12.540 1.00 89.62 121 PRO A O 1
ATOM 928 N N . ASN A 1 122 ? 0.802 -3.512 12.397 1.00 93.06 122 ASN A N 1
ATOM 929 C CA . ASN A 1 122 ? 0.661 -3.040 11.018 1.00 93.06 122 ASN A CA 1
ATOM 930 C C . ASN A 1 122 ? -0.751 -2.568 10.641 1.00 93.06 122 ASN A C 1
ATOM 932 O O . ASN A 1 122 ? -1.001 -2.313 9.464 1.00 93.06 122 ASN A O 1
ATOM 936 N N . ASP A 1 123 ? -1.671 -2.486 11.600 1.00 96.00 123 ASP A N 1
ATOM 937 C CA . ASP A 1 123 ? -3.055 -2.103 11.341 1.00 96.00 123 ASP A CA 1
ATOM 938 C C . ASP A 1 123 ? -3.242 -0.605 11.594 1.00 96.00 123 ASP A C 1
ATOM 940 O O . ASP A 1 123 ? -2.768 -0.062 12.591 1.00 96.00 123 ASP A O 1
ATOM 944 N N . LEU A 1 124 ? -3.962 0.061 10.696 1.00 96.56 124 LEU A N 1
ATOM 945 C CA . LEU A 1 124 ? -4.377 1.451 10.860 1.00 96.56 124 LEU A CA 1
ATOM 946 C C . LEU A 1 124 ? -5.807 1.456 11.386 1.00 96.56 124 LEU A C 1
ATOM 948 O O . LEU A 1 124 ? -6.685 0.818 10.800 1.00 96.56 124 LEU A O 1
ATOM 952 N N . ILE A 1 125 ? -6.040 2.155 12.492 1.00 96.50 125 ILE A N 1
ATOM 953 C CA . ILE A 1 125 ? -7.321 2.191 13.199 1.00 96.50 125 ILE A CA 1
ATOM 954 C C . ILE A 1 125 ? -7.834 3.627 13.241 1.00 96.50 125 ILE A C 1
ATOM 956 O O . ILE A 1 125 ? -7.076 4.544 13.545 1.00 96.50 125 ILE A O 1
ATOM 960 N N . VAL A 1 126 ? -9.129 3.812 12.998 1.00 95.19 126 VAL A N 1
ATOM 961 C CA . VAL A 1 126 ? -9.843 5.077 13.215 1.00 95.19 126 VAL A CA 1
ATOM 962 C C . VAL A 1 126 ? -11.139 4.778 13.963 1.00 95.19 126 VAL A C 1
ATOM 964 O O . VAL A 1 126 ? -11.837 3.818 13.634 1.00 95.19 126 VAL A O 1
ATOM 967 N N . SER A 1 127 ? -11.441 5.542 15.014 1.00 93.06 127 SER A N 1
ATOM 968 C CA . SER A 1 127 ? -12.654 5.354 15.834 1.00 93.06 127 SER A CA 1
ATOM 969 C C . SER A 1 127 ? -12.875 3.899 16.293 1.00 93.06 127 SER A C 1
ATOM 971 O O . SER A 1 127 ? -13.983 3.370 16.232 1.00 93.06 127 SER A O 1
ATOM 973 N N . GLY A 1 128 ? -11.794 3.213 16.683 1.00 92.19 128 GLY A N 1
ATOM 974 C CA . GLY A 1 128 ? -11.821 1.815 17.136 1.00 92.19 128 GLY A CA 1
ATOM 975 C C . GLY A 1 128 ? -12.015 0.758 16.038 1.00 92.19 128 GLY A C 1
ATOM 976 O O . GLY A 1 128 ? -11.980 -0.433 16.340 1.00 92.19 128 GLY A O 1
ATOM 977 N N . LYS A 1 129 ? -12.178 1.152 14.769 1.00 91.88 129 LYS A N 1
ATOM 978 C CA . LYS A 1 129 ? -12.372 0.249 13.623 1.00 91.88 129 LYS A CA 1
ATOM 979 C C . LYS A 1 129 ? -11.147 0.218 12.717 1.00 91.88 129 LYS A C 1
ATOM 981 O O . LYS A 1 129 ? -10.397 1.188 12.624 1.00 91.88 129 LYS A O 1
ATOM 986 N N . LYS A 1 130 ? -10.952 -0.901 12.016 1.00 93.56 130 LYS A N 1
ATOM 987 C CA . LYS A 1 130 ? -9.840 -1.059 11.076 1.00 93.56 130 LYS A CA 1
ATOM 988 C C . LYS A 1 130 ? -10.057 -0.213 9.821 1.00 93.56 130 LYS A C 1
ATOM 990 O O . LYS A 1 130 ? -10.932 -0.506 9.013 1.00 93.56 130 LYS A O 1
ATOM 995 N N . LEU A 1 131 ? -9.225 0.811 9.661 1.00 95.75 131 LEU A N 1
ATOM 996 C CA . LEU A 1 131 ? -9.167 1.664 8.477 1.00 95.75 131 LEU A CA 1
ATOM 997 C C . LEU A 1 131 ? -8.375 0.996 7.353 1.00 95.75 131 LEU A C 1
ATOM 999 O O . LEU A 1 131 ? -8.753 1.069 6.192 1.00 95.75 131 LEU A O 1
ATOM 1003 N N . GLY A 1 132 ? -7.272 0.339 7.692 1.00 96.12 132 GLY A N 1
ATOM 1004 C CA . GLY A 1 132 ? -6.349 -0.179 6.695 1.00 96.12 132 GLY A CA 1
ATOM 1005 C C . GLY A 1 132 ? -5.254 -1.041 7.295 1.00 96.12 132 GLY A C 1
ATOM 1006 O O . GLY A 1 132 ? -5.268 -1.363 8.488 1.00 96.12 132 GLY A O 1
ATOM 1007 N N . GLY A 1 133 ? -4.295 -1.410 6.460 1.00 96.94 133 GLY A N 1
ATOM 1008 C CA . GLY A 1 133 ? -3.158 -2.216 6.868 1.00 96.94 133 GLY A CA 1
ATOM 1009 C C . GLY A 1 133 ? -1.934 -1.975 6.002 1.00 96.94 133 GLY A C 1
ATOM 1010 O O . GLY A 1 133 ? -2.029 -1.600 4.832 1.00 96.94 133 GLY A O 1
ATOM 1011 N N . ILE A 1 134 ? -0.782 -2.224 6.612 1.00 98.06 134 ILE A N 1
ATOM 1012 C CA . ILE A 1 134 ? 0.524 -2.220 5.965 1.00 98.06 134 ILE A CA 1
ATOM 1013 C C . ILE A 1 134 ? 1.009 -3.661 5.838 1.00 98.06 134 ILE A C 1
ATOM 1015 O O . ILE A 1 134 ? 0.885 -4.455 6.775 1.00 98.06 134 ILE A O 1
ATOM 1019 N N . LEU A 1 135 ? 1.592 -4.008 4.699 1.00 97.69 135 LEU A N 1
ATOM 1020 C CA . LEU A 1 135 ? 2.313 -5.261 4.517 1.00 97.69 135 LEU A CA 1
ATOM 1021 C C . LEU A 1 135 ? 3.667 -4.954 3.892 1.00 97.69 135 LEU A C 1
ATOM 1023 O O . LEU A 1 135 ? 3.742 -4.269 2.881 1.00 97.69 135 LEU A O 1
ATOM 1027 N N . VAL A 1 136 ? 4.736 -5.448 4.511 1.00 97.50 136 VAL A N 1
ATOM 1028 C CA . VAL A 1 136 ? 6.089 -5.323 3.970 1.00 97.50 136 VAL A CA 1
ATOM 1029 C C . VAL A 1 136 ? 6.588 -6.703 3.575 1.00 97.50 136 VAL A C 1
ATOM 1031 O O . VAL A 1 136 ? 6.631 -7.606 4.410 1.00 97.50 136 VAL A O 1
ATOM 1034 N N . GLU A 1 137 ? 6.979 -6.847 2.313 1.00 96.38 137 GLU A N 1
ATOM 1035 C CA . GLU A 1 137 ? 7.676 -8.019 1.784 1.00 96.38 137 GLU A CA 1
ATOM 1036 C C . GLU A 1 137 ? 9.060 -7.588 1.295 1.00 96.38 137 GLU A C 1
ATOM 1038 O O . GLU A 1 137 ? 9.210 -6.539 0.673 1.00 96.38 137 GLU A O 1
ATOM 1043 N N . VAL A 1 138 ? 10.087 -8.389 1.566 1.00 95.75 138 VAL A N 1
ATOM 1044 C CA . VAL A 1 138 ? 11.457 -8.111 1.118 1.00 95.75 138 VAL A CA 1
ATOM 1045 C C . VAL A 1 138 ? 11.910 -9.254 0.223 1.00 95.75 138 VAL A C 1
ATOM 1047 O O . VAL A 1 138 ? 11.720 -10.425 0.544 1.00 95.75 138 VAL A O 1
ATOM 1050 N N . THR A 1 139 ? 12.488 -8.902 -0.917 1.00 92.12 139 THR A N 1
ATOM 1051 C CA . THR A 1 139 ? 13.118 -9.821 -1.871 1.00 92.12 139 THR A CA 1
ATOM 1052 C C . THR A 1 139 ? 14.620 -9.537 -1.928 1.00 92.12 139 THR A C 1
ATOM 1054 O O . THR A 1 139 ? 15.098 -8.611 -1.276 1.00 92.12 139 THR A O 1
ATOM 1057 N N . SER A 1 140 ? 15.372 -10.285 -2.740 1.00 90.19 140 SER A N 1
ATOM 1058 C CA . SER A 1 140 ? 16.803 -10.019 -2.951 1.00 90.19 140 SER A CA 1
ATOM 1059 C C . SER A 1 140 ? 17.091 -8.634 -3.541 1.00 90.19 140 SER A C 1
ATOM 1061 O O . SER A 1 140 ? 18.188 -8.124 -3.365 1.00 90.19 140 SER A O 1
ATOM 1063 N N . ASN A 1 141 ? 16.124 -8.031 -4.244 1.00 90.00 141 ASN A N 1
ATOM 1064 C CA . ASN A 1 141 ? 16.353 -6.810 -5.022 1.00 90.00 141 ASN A CA 1
ATOM 1065 C C . ASN A 1 141 ? 15.607 -5.602 -4.439 1.00 90.00 141 ASN A C 1
ATOM 1067 O O . ASN A 1 141 ? 16.134 -4.490 -4.436 1.00 90.00 141 ASN A O 1
ATOM 1071 N N . GLN A 1 142 ? 14.412 -5.821 -3.888 1.00 95.06 142 GLN A N 1
ATOM 1072 C CA . GLN A 1 142 ? 13.496 -4.758 -3.469 1.00 95.06 142 GLN A CA 1
ATOM 1073 C C . GLN A 1 142 ? 12.786 -5.053 -2.143 1.00 95.06 142 GLN A C 1
ATOM 1075 O O . GLN A 1 142 ? 12.475 -6.205 -1.825 1.00 95.06 142 GLN A O 1
ATOM 1080 N N . MET A 1 143 ? 12.484 -3.981 -1.414 1.00 97.19 143 MET A N 1
ATOM 1081 C CA . MET A 1 143 ? 11.492 -3.915 -0.347 1.00 97.19 143 MET A CA 1
ATOM 1082 C C . MET A 1 143 ? 10.176 -3.401 -0.937 1.00 97.19 143 MET A C 1
ATOM 1084 O O . MET A 1 143 ? 10.122 -2.304 -1.487 1.00 97.19 143 MET A O 1
ATOM 1088 N N . LEU A 1 144 ? 9.110 -4.178 -0.786 1.00 97.69 144 LEU A N 1
ATOM 1089 C CA . LEU A 1 144 ? 7.757 -3.834 -1.202 1.00 97.69 144 LEU A CA 1
ATOM 1090 C C . LEU A 1 144 ? 6.954 -3.406 0.021 1.00 97.69 144 LEU A C 1
ATOM 1092 O O . LEU A 1 144 ? 6.787 -4.190 0.956 1.00 97.69 144 LEU A O 1
ATOM 1096 N N . VAL A 1 145 ? 6.446 -2.177 0.012 1.00 98.31 145 VAL A N 1
ATOM 1097 C CA . VAL A 1 145 ? 5.573 -1.637 1.060 1.00 98.31 145 VAL A CA 1
ATOM 1098 C C . VAL A 1 145 ? 4.158 -1.537 0.503 1.00 98.31 145 VAL A C 1
ATOM 1100 O O . VAL A 1 145 ? 3.806 -0.564 -0.162 1.00 98.31 145 VAL A O 1
ATOM 1103 N N . GLY A 1 146 ? 3.354 -2.568 0.751 1.00 98.31 146 GLY A N 1
ATOM 1104 C CA . GLY A 1 146 ? 1.930 -2.598 0.447 1.00 98.31 146 GLY A CA 1
ATOM 1105 C C . GLY A 1 146 ? 1.128 -1.783 1.460 1.00 98.31 146 GLY A C 1
ATOM 1106 O O . GLY A 1 146 ? 1.276 -1.959 2.671 1.00 98.31 146 GLY A O 1
ATOM 1107 N N . ILE A 1 147 ? 0.266 -0.903 0.958 1.00 98.50 147 ILE A N 1
ATOM 1108 C CA . ILE A 1 147 ? -0.609 -0.032 1.742 1.00 98.50 147 ILE A CA 1
ATOM 1109 C C . ILE A 1 147 ? -2.033 -0.241 1.227 1.00 98.50 147 ILE A C 1
ATOM 1111 O O . ILE A 1 147 ? -2.319 0.000 0.053 1.00 98.50 147 ILE A O 1
ATOM 1115 N N . GLY A 1 148 ? -2.919 -0.703 2.108 1.00 97.62 148 GLY A N 1
ATOM 1116 C CA . GLY A 1 148 ? -4.341 -0.856 1.816 1.00 97.62 148 GLY A CA 1
ATOM 1117 C C . GLY A 1 148 ? -5.181 -0.005 2.754 1.00 97.62 148 GLY A C 1
ATOM 1118 O O . GLY A 1 148 ? -5.149 -0.237 3.962 1.00 97.62 148 GLY A O 1
ATOM 1119 N N . ILE A 1 149 ? -5.938 0.952 2.215 1.00 96.62 149 ILE A N 1
ATOM 1120 C CA . ILE A 1 149 ? -6.800 1.860 2.987 1.00 96.62 149 ILE A CA 1
ATOM 1121 C C . ILE A 1 149 ? -8.240 1.741 2.496 1.00 96.62 149 ILE A C 1
ATOM 1123 O O . ILE A 1 149 ? -8.515 1.935 1.312 1.00 96.62 149 ILE A O 1
ATOM 1127 N N . ASN A 1 150 ? -9.157 1.460 3.421 1.00 94.69 150 ASN A N 1
ATOM 1128 C CA . ASN A 1 150 ? -10.586 1.559 3.164 1.00 94.69 150 ASN A CA 1
ATOM 1129 C C . ASN A 1 150 ? -11.001 3.030 3.107 1.00 94.69 150 ASN A C 1
ATOM 1131 O O . ASN A 1 150 ? -10.594 3.819 3.961 1.00 94.69 150 ASN A O 1
ATOM 1135 N N . TYR A 1 151 ? -11.833 3.383 2.134 1.00 88.75 151 TYR A N 1
ATOM 1136 C CA . TYR A 1 151 ? -12.350 4.738 1.982 1.00 88.75 151 TYR A CA 1
ATOM 1137 C C . TYR A 1 151 ? -13.856 4.741 1.696 1.00 88.75 151 TYR A C 1
ATOM 1139 O O . TYR A 1 151 ? -14.643 4.714 2.639 1.00 88.75 151 TYR A O 1
ATOM 1147 N N . TYR A 1 152 ? -14.268 4.720 0.428 1.00 85.00 152 TYR A N 1
ATOM 1148 C CA . TYR A 1 152 ? -15.675 4.612 0.020 1.00 85.00 152 TYR A CA 1
ATOM 1149 C C . TYR A 1 152 ? -16.100 3.183 -0.321 1.00 85.00 152 TYR A C 1
ATOM 1151 O O . TYR A 1 152 ? -17.285 2.921 -0.543 1.00 85.00 152 TYR A O 1
ATOM 1159 N N . ASN A 1 153 ? -15.157 2.240 -0.373 1.00 84.06 153 ASN A N 1
ATOM 1160 C CA . ASN A 1 153 ? -15.502 0.832 -0.469 1.00 84.06 153 ASN A CA 1
ATOM 1161 C C . ASN A 1 153 ? -16.290 0.394 0.768 1.00 84.06 153 ASN A C 1
ATOM 1163 O O . ASN A 1 153 ? -16.088 0.907 1.865 1.00 84.06 153 ASN A O 1
ATOM 1167 N N . LYS A 1 154 ? -17.157 -0.605 0.601 1.00 75.19 154 LYS A N 1
ATOM 1168 C CA . LYS A 1 154 ? -17.788 -1.287 1.732 1.00 75.19 154 LYS A CA 1
ATOM 1169 C C . LYS A 1 154 ? -16.778 -2.302 2.277 1.00 75.19 154 LYS A C 1
ATOM 1171 O O . LYS A 1 154 ? -16.583 -3.318 1.610 1.00 75.19 154 LYS A O 1
ATOM 1176 N N . PRO A 1 155 ? -16.086 -2.045 3.406 1.00 64.50 155 PRO A N 1
ATOM 1177 C CA . PRO A 1 155 ? -15.272 -3.082 4.021 1.00 64.50 155 PRO A CA 1
ATOM 1178 C C . PRO A 1 155 ? -16.185 -4.235 4.466 1.00 64.50 155 PRO A C 1
ATOM 1180 O O . PRO A 1 155 ? -17.360 -3.990 4.773 1.00 64.50 155 PRO A O 1
ATOM 1183 N N . PRO A 1 156 ? -15.672 -5.473 4.526 1.00 60.50 156 PRO A N 1
ATOM 1184 C CA . PRO A 1 156 ? -16.439 -6.583 5.066 1.00 60.50 156 PRO A CA 1
ATOM 1185 C C . PRO A 1 156 ? -16.882 -6.250 6.493 1.00 60.50 156 PRO A C 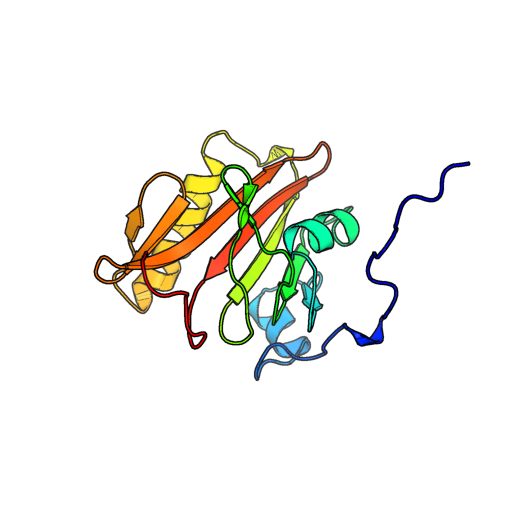1
ATOM 1187 O O . PRO A 1 156 ? -16.152 -5.603 7.255 1.00 60.50 156 PRO A O 1
ATOM 1190 N N . LEU A 1 157 ? -18.104 -6.658 6.843 1.00 50.66 157 LEU A N 1
ATOM 1191 C CA . LEU A 1 157 ? -18.608 -6.509 8.205 1.00 50.66 157 LEU A CA 1
ATOM 1192 C C . LEU A 1 157 ? -17.639 -7.214 9.172 1.00 50.66 157 LEU A C 1
ATOM 1194 O O . LEU A 1 157 ? -17.094 -8.261 8.814 1.00 50.66 157 LEU A O 1
ATOM 1198 N N . PRO A 1 158 ? -17.396 -6.660 10.375 1.00 55.41 158 PRO A N 1
ATOM 1199 C CA . PRO A 1 158 ? -16.639 -7.388 11.379 1.00 55.41 158 PRO A CA 1
ATOM 1200 C C . PRO A 1 158 ? -17.340 -8.726 11.645 1.00 55.41 158 PRO A C 1
ATOM 1202 O O . PRO A 1 158 ? -18.541 -8.735 11.918 1.00 55.41 158 PRO A O 1
ATOM 1205 N N . GLY A 1 159 ? -16.594 -9.823 11.502 1.00 41.78 159 GLY A N 1
ATOM 1206 C CA . GLY A 1 159 ? -16.987 -11.136 12.016 1.00 41.78 159 GLY A CA 1
ATOM 1207 C C . GLY A 1 159 ? -16.770 -11.245 13.516 1.00 41.78 159 GLY A C 1
ATOM 1208 O O . GLY A 1 159 ? -16.038 -10.391 14.073 1.00 41.78 159 GLY A O 1
#

pLDDT: mean 86.11, std 17.98, range [26.47, 98.5]

Foldseek 3Di:
DDDDDPPDDPPPVQWDLDDVPRGLVRVCVVVVHNQETEGAEEQAQLVNCVPSVQDDKHKYWYQAHPQDADPPGHGDGRHGQKTKMKIKDFLVPDDPQVLQVVQVVVCVVCVVVANWDDDPPFFIDGPNDTQWGWDWDHDPTIIIIITIGHGGDDGDDDD

Radius of gyration: 15.57 Å; Cα contacts (8 Å, |Δi|>4): 308; chains: 1; bounding box: 38×44×39 Å

Nearest PDB structures (foldseek):
  2dkg-assembly1_A  TM=8.908E-01  e=1.600E-11  Pyrococcus horikoshii OT3
  2djz-assembly1_B  TM=8.716E-01  e=1.700E-11  Pyrococcus horikoshii OT3
  2hni-assembly1_B  TM=8.724E-01  e=3.318E-11  Pyrococcus horikoshii OT3
  2dz9-assembly1_B  TM=8.754E-01  e=3.981E-11  Pyrococcus horikoshii
  3efs-assembly2_B  TM=8.807E-01  e=1.611E-10  Aquifex aeolicus

Secondary structure (DSSP, 8-state):
--------S--GGGB-SEETTEEHHHHHHHHT-S-EEEEEEES-HHHHHHHH-SSS-EEEEEEEESS-B-GGG-B--B-TTSEEEEEEEEGGG--TTHHHHHHHHHHHHHTTTS-EEEETTTEEEETTEEEEEEEEEE-SSEEEEEEEE-SSS-PPPP-

Mean predicted aligned error: 6.54 Å

Sequence (159 aa):
MLESTIVYCRDLESLSNTFYDLTYSQLVGLLETPNVYILKITTSTMDSARYLCTSTPCIVVAERQTRGRGRSGRSWESPAGGLWTTIALPHYLATRGSSVVAGFAVAKVLGKLAPVAVKWPNDLIVSGKKLGGILVEVTSNQMLVGIGINYYNKPPLPG

Solvent-accessible surface area (backbone atoms only — not comparable to full-atom values): 8966 Å² total; per-residue (Å²): 141,76,94,70,88,79,88,63,86,78,58,74,83,37,56,40,65,47,63,86,93,40,43,51,69,56,48,28,64,73,66,75,41,84,49,62,44,41,28,51,61,40,51,27,40,59,59,50,35,66,70,75,43,78,86,55,66,28,38,23,37,29,43,23,32,81,56,25,67,45,74,95,77,37,80,33,93,33,58,59,47,34,50,40,31,16,41,35,36,60,28,89,75,60,54,99,53,46,38,44,55,51,33,50,55,50,26,59,60,47,42,79,78,42,78,41,42,72,44,86,71,29,35,32,28,39,93,92,38,83,38,29,39,42,41,67,50,76,52,98,67,32,23,36,42,30,40,40,36,64,65,77,33,83,72,81,76,86,128